Protein AF-A0A5T5J2C7-F1 (afdb_monomer_lite)

Organism: Salmonella enterica (NCBI:txid28901)

Secondary structure (DSSP, 8-state):
--------------STTTTTSTTSSEEE-TTS-EEE-SSSS-EE-EEEE-SSEEEEEEEEEEEEEETTEEEEEEEEEEEEEETTS-EEEEEEE--HHHHHHHHHHHHT----

Sequence (112 aa):
MSKNHINVFSYLYVCTDAATNKNSFFTKNDDGEWEAVTDGVPVLADVNITPKFIGMSAIVSCRYKDDAGYHIDQCFQAVIVLSTNIMFVFIGRGDSSLFNNYKEIYRSFKVK

Foldseek 3Di:
DDDPPPPPPPDPPFQPPQPPDPPQQWDADPVRFIWGDEPADTDGWDWDDDLFKTKTKDWDWYWDADPVGIDIFIKIWMWIAGPVRDIDIDIDTDDPVVVVVVVVVRVVDDDD

Radius of gyration: 15.42 Å; chains: 1; bounding box: 40×47×42 Å

Structure (mmCIF, N/CA/C/O backbone):
data_AF-A0A5T5J2C7-F1
#
_entry.id   AF-A0A5T5J2C7-F1
#
loop_
_atom_site.group_PDB
_atom_site.id
_atom_site.type_symbol
_atom_site.label_atom_id
_atom_site.label_alt_id
_atom_site.label_comp_id
_atom_site.label_asym_id
_atom_site.label_entity_id
_atom_site.label_seq_id
_atom_site.pdbx_PDB_ins_code
_atom_site.Cartn_x
_atom_site.Cartn_y
_atom_site.Cartn_z
_atom_site.occupancy
_atom_site.B_iso_or_equiv
_atom_site.auth_seq_id
_atom_site.auth_comp_id
_atom_site.auth_asym_id
_atom_site.auth_atom_id
_atom_site.pdbx_PDB_model_num
ATOM 1 N N . MET A 1 1 ? -27.277 28.602 2.153 1.00 32.78 1 MET A N 1
ATOM 2 C CA . MET A 1 1 ? -26.798 28.070 0.859 1.00 32.78 1 MET A CA 1
ATOM 3 C C . MET A 1 1 ? -25.818 26.944 1.145 1.00 32.78 1 MET A C 1
ATOM 5 O O . MET A 1 1 ? -24.794 27.193 1.767 1.00 32.78 1 MET A O 1
ATOM 9 N N . SER A 1 2 ? -26.193 25.712 0.799 1.00 32.81 2 SER A N 1
ATOM 10 C CA . SER A 1 2 ? -25.367 24.509 0.965 1.00 32.81 2 SER A CA 1
ATOM 11 C C . SER A 1 2 ? -24.075 24.657 0.158 1.00 32.81 2 SER A C 1
ATOM 13 O O . SER A 1 2 ? -24.135 24.831 -1.059 1.00 32.81 2 SER A O 1
ATOM 15 N N . LYS A 1 3 ? -22.914 24.630 0.823 1.00 35.72 3 LYS A N 1
ATOM 16 C CA . LYS A 1 3 ? -21.621 24.516 0.142 1.00 35.72 3 LYS A CA 1
ATOM 17 C C . LYS A 1 3 ? -21.532 23.092 -0.396 1.00 35.72 3 LYS A C 1
ATOM 19 O O . LYS A 1 3 ? -21.230 22.168 0.352 1.00 35.72 3 LYS A O 1
ATOM 24 N N . ASN A 1 4 ? -21.821 22.922 -1.684 1.00 32.81 4 ASN A N 1
ATOM 25 C CA . ASN A 1 4 ? -21.492 21.695 -2.393 1.00 32.81 4 ASN A CA 1
ATOM 26 C C . ASN A 1 4 ? -19.973 21.523 -2.327 1.00 32.81 4 ASN A C 1
ATOM 28 O O . ASN A 1 4 ? -19.228 22.191 -3.042 1.00 32.81 4 ASN A O 1
ATOM 32 N N . HIS A 1 5 ? -19.521 20.662 -1.419 1.00 31.77 5 HIS A N 1
ATOM 33 C CA . HIS A 1 5 ? -18.150 20.186 -1.384 1.00 31.77 5 HIS A CA 1
ATOM 34 C C . HIS A 1 5 ? -17.939 19.342 -2.638 1.00 31.77 5 HIS A C 1
ATOM 36 O O . HIS A 1 5 ? -18.282 18.162 -2.682 1.00 31.77 5 HIS A O 1
ATOM 42 N N . ILE A 1 6 ? -17.432 19.982 -3.690 1.00 30.91 6 ILE A N 1
ATOM 43 C CA . ILE A 1 6 ? -16.936 19.295 -4.875 1.00 30.91 6 ILE A CA 1
ATOM 44 C C . ILE A 1 6 ? -15.691 18.541 -4.408 1.00 30.91 6 ILE A C 1
ATOM 46 O O . ILE A 1 6 ? -14.610 19.116 -4.298 1.00 30.91 6 ILE A O 1
ATOM 50 N N . ASN A 1 7 ? -15.863 17.266 -4.058 1.00 33.44 7 ASN A N 1
ATOM 51 C CA . ASN A 1 7 ? -14.744 16.353 -3.886 1.00 33.44 7 ASN A CA 1
ATOM 52 C C . ASN A 1 7 ? -14.105 16.177 -5.262 1.00 33.44 7 ASN A C 1
ATOM 54 O O . ASN A 1 7 ? -14.590 15.418 -6.101 1.00 33.44 7 ASN A O 1
ATOM 58 N N . VAL A 1 8 ? -13.041 16.935 -5.506 1.00 29.91 8 VAL A N 1
ATOM 59 C CA . VAL A 1 8 ? -12.174 16.749 -6.664 1.00 29.91 8 VAL A CA 1
ATOM 60 C C . VAL A 1 8 ? -11.376 15.476 -6.397 1.00 29.91 8 VAL A C 1
ATOM 62 O O . VAL A 1 8 ? -10.328 15.504 -5.760 1.00 29.91 8 VAL A O 1
ATOM 65 N N . PHE A 1 9 ? -11.913 14.336 -6.828 1.00 35.00 9 PHE A N 1
ATOM 66 C CA . PHE A 1 9 ? -11.154 13.096 -6.911 1.00 35.00 9 PHE A CA 1
ATOM 67 C C . PHE A 1 9 ? -10.210 13.217 -8.109 1.00 35.00 9 PHE A C 1
ATOM 69 O O . PHE A 1 9 ? -10.595 12.984 -9.253 1.00 35.00 9 PHE A O 1
ATOM 76 N N . SER A 1 10 ? -8.970 13.634 -7.865 1.00 28.97 10 SER A N 1
ATOM 77 C CA . SER A 1 10 ? -7.878 13.448 -8.814 1.00 28.97 10 SER A CA 1
ATOM 78 C C . SER A 1 10 ? -7.581 11.949 -8.887 1.00 28.97 10 SER A C 1
ATOM 80 O O . SER A 1 10 ? -6.891 11.391 -8.038 1.00 28.97 10 SER A O 1
ATOM 82 N N . TYR A 1 11 ? -8.168 11.280 -9.879 1.00 32.97 11 TYR A N 1
ATOM 83 C CA . TYR A 1 11 ? -7.879 9.888 -10.203 1.00 32.97 11 TYR A CA 1
ATOM 84 C C . TYR A 1 11 ? -6.389 9.744 -10.534 1.00 32.97 11 TYR A C 1
ATOM 86 O O . TYR A 1 11 ? -5.965 10.045 -11.650 1.00 32.97 11 TYR A O 1
ATOM 94 N N . LEU A 1 12 ? -5.583 9.259 -9.587 1.00 31.52 12 LEU A N 1
ATOM 95 C CA . LEU A 1 12 ? -4.336 8.601 -9.952 1.00 31.52 12 LEU A CA 1
ATOM 96 C C . LEU A 1 12 ? -4.723 7.243 -10.556 1.00 31.52 12 LEU A C 1
ATOM 98 O O . LEU A 1 12 ? -4.942 6.270 -9.841 1.00 31.52 12 LEU A O 1
ATOM 102 N N . TYR A 1 13 ? -4.868 7.201 -11.882 1.00 34.09 13 TYR A N 1
ATOM 103 C CA . TYR A 1 13 ? -4.969 5.972 -12.679 1.00 34.09 13 TYR A CA 1
ATOM 104 C C . TYR A 1 13 ? -3.629 5.227 -12.652 1.00 34.09 13 TYR A C 1
ATOM 106 O O . TYR A 1 13 ? -2.908 5.172 -13.645 1.00 34.09 13 TYR A O 1
ATOM 114 N N . VAL A 1 14 ? -3.234 4.696 -11.500 1.00 37.56 14 VAL A N 1
ATOM 115 C CA . VAL A 1 14 ? -2.036 3.866 -11.412 1.00 37.56 14 VAL A CA 1
ATOM 116 C C . VAL A 1 14 ? -2.398 2.586 -10.672 1.00 37.56 14 VAL A C 1
ATOM 118 O O . VAL A 1 14 ? -2.880 2.654 -9.545 1.00 37.56 14 VAL A O 1
ATOM 121 N N . CYS A 1 15 ? -2.169 1.452 -11.352 1.00 42.91 15 CYS A N 1
ATOM 122 C CA . CYS A 1 15 ? -2.492 0.052 -11.006 1.00 42.91 15 CYS A CA 1
ATOM 123 C C . CYS A 1 15 ? -3.796 -0.555 -11.587 1.00 42.91 15 CYS A C 1
ATOM 125 O O . CYS A 1 15 ? -4.251 -1.591 -11.107 1.00 42.91 15 CYS A O 1
ATOM 127 N N . THR A 1 16 ? -4.401 0.005 -12.637 1.00 40.72 16 THR A N 1
ATOM 128 C CA . THR A 1 16 ? -5.507 -0.655 -13.372 1.00 40.72 16 THR A CA 1
ATOM 129 C C . THR A 1 16 ? -4.944 -1.286 -14.648 1.00 40.72 16 THR A C 1
ATOM 131 O O . THR A 1 16 ? -4.644 -0.558 -15.585 1.00 40.72 16 THR A O 1
ATOM 134 N N . ASP A 1 17 ? -4.602 -2.577 -14.649 1.00 38.44 17 ASP A N 1
ATOM 135 C CA . ASP A 1 17 ? -5.562 -3.643 -14.991 1.00 38.44 17 ASP A CA 1
ATOM 136 C C . ASP A 1 17 ? -5.915 -4.650 -13.867 1.00 38.44 17 ASP A C 1
ATOM 138 O O . ASP A 1 17 ? -6.874 -5.406 -14.015 1.00 38.44 17 ASP A O 1
ATOM 142 N N . ALA A 1 18 ? -5.226 -4.649 -12.717 1.00 40.72 18 ALA A N 1
ATOM 143 C CA . ALA A 1 18 ? -5.459 -5.630 -11.634 1.00 40.72 18 ALA A CA 1
ATOM 144 C C . ALA A 1 18 ? -6.348 -5.123 -10.470 1.00 40.72 18 ALA A C 1
ATOM 146 O O . ALA A 1 18 ? -6.848 -5.908 -9.657 1.00 40.72 18 ALA A O 1
ATOM 147 N N . ALA A 1 19 ? -6.580 -3.809 -10.381 1.00 41.22 19 ALA A N 1
ATOM 148 C CA . ALA A 1 19 ? -7.280 -3.161 -9.264 1.00 41.22 19 ALA A CA 1
ATOM 149 C C . ALA A 1 19 ? -8.814 -3.045 -9.428 1.00 41.22 19 ALA A C 1
ATOM 151 O O . ALA A 1 19 ? -9.439 -2.143 -8.873 1.00 41.22 19 ALA A O 1
ATOM 152 N N . THR A 1 20 ? -9.456 -3.937 -10.188 1.00 41.84 20 THR A N 1
ATOM 153 C CA . THR A 1 20 ? -10.931 -3.971 -10.302 1.00 41.84 20 THR A CA 1
ATOM 154 C C . THR A 1 20 ? -11.615 -4.585 -9.077 1.00 41.84 20 THR A C 1
ATOM 156 O O . THR A 1 20 ? -12.823 -4.420 -8.906 1.00 41.84 20 THR A O 1
ATOM 159 N N . ASN A 1 21 ? -10.860 -5.230 -8.182 1.00 44.69 21 ASN A N 1
ATOM 160 C CA . ASN A 1 21 ? -11.376 -5.797 -6.943 1.00 44.69 21 ASN A CA 1
ATOM 161 C C . ASN A 1 21 ? -10.792 -5.067 -5.729 1.00 44.69 21 ASN A C 1
ATOM 163 O O . ASN A 1 21 ? -9.587 -5.017 -5.535 1.00 44.69 21 ASN A O 1
ATOM 167 N N . LYS A 1 22 ? -11.655 -4.560 -4.844 1.00 44.59 22 LYS A N 1
ATOM 168 C CA . LYS A 1 22 ? -11.269 -3.898 -3.577 1.00 44.59 22 LYS A CA 1
ATOM 169 C C . LYS A 1 22 ? -10.375 -4.761 -2.659 1.00 44.59 22 LYS A C 1
ATOM 171 O O . LYS A 1 22 ? -9.825 -4.239 -1.698 1.00 44.59 22 LYS A O 1
ATOM 176 N N . ASN A 1 23 ? -10.231 -6.049 -2.973 1.00 47.91 23 ASN A N 1
ATOM 177 C CA . ASN A 1 23 ? -9.459 -7.046 -2.238 1.00 47.91 23 ASN A CA 1
ATOM 178 C C . ASN A 1 23 ? -8.029 -7.274 -2.771 1.00 47.91 23 ASN A C 1
ATOM 180 O O . ASN A 1 23 ? -7.353 -8.140 -2.230 1.00 47.91 23 ASN A O 1
ATOM 184 N N . SER A 1 24 ? -7.561 -6.590 -3.826 1.00 61.75 24 SER A N 1
ATOM 185 C CA . SER A 1 24 ? -6.324 -7.002 -4.523 1.00 61.75 24 SER A CA 1
ATOM 186 C C . SER A 1 24 ? -5.044 -6.219 -4.197 1.00 61.75 24 SER A C 1
ATOM 188 O O . SER A 1 24 ? -4.006 -6.547 -4.757 1.00 61.75 24 SER A O 1
ATOM 190 N N . PHE A 1 25 ? -5.062 -5.235 -3.288 1.00 73.00 25 PHE A N 1
ATOM 191 C CA . PHE A 1 25 ? -3.833 -4.499 -2.921 1.00 73.00 25 PHE A CA 1
ATOM 192 C C . PHE A 1 25 ? -2.977 -5.221 -1.877 1.00 73.00 25 PHE A C 1
ATOM 194 O O . PHE A 1 25 ? -1.754 -5.203 -1.964 1.00 73.00 25 PHE A O 1
ATOM 201 N N . PHE A 1 26 ? -3.626 -5.852 -0.896 1.00 81.62 26 PHE A N 1
ATOM 202 C CA . PHE A 1 26 ? -2.967 -6.573 0.188 1.00 81.62 26 PHE A CA 1
ATOM 203 C C . PHE A 1 26 ? -3.629 -7.934 0.380 1.00 81.62 26 PHE A C 1
ATOM 205 O O . PHE A 1 26 ? -4.857 -8.033 0.372 1.00 81.62 26 PHE A O 1
ATOM 212 N N . THR A 1 27 ? -2.825 -8.969 0.593 1.00 86.19 27 THR A N 1
ATOM 213 C CA . THR A 1 27 ? -3.277 -10.335 0.886 1.00 86.19 27 THR A CA 1
ATOM 214 C C . THR A 1 27 ? -2.478 -10.914 2.044 1.00 86.19 27 THR A C 1
ATOM 216 O O . THR A 1 27 ? -1.390 -10.431 2.340 1.00 86.19 27 THR A O 1
ATOM 219 N N . LYS A 1 28 ? -3.008 -11.942 2.712 1.00 85.94 28 LYS A N 1
ATOM 220 C CA . LYS A 1 28 ? -2.212 -12.727 3.658 1.00 85.94 28 LYS A CA 1
ATOM 221 C C . LYS A 1 28 ? -1.420 -13.805 2.924 1.00 85.94 28 LYS A C 1
ATOM 223 O O . LYS A 1 28 ? -1.975 -14.424 2.015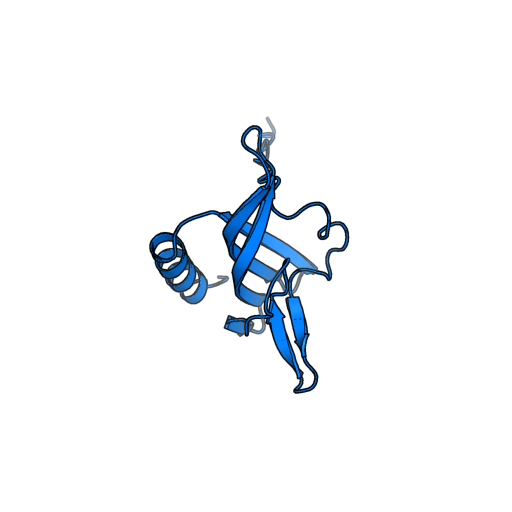 1.00 85.94 28 LYS A O 1
ATOM 228 N N . ASN A 1 29 ? -0.170 -14.016 3.320 1.00 87.25 29 ASN A N 1
ATOM 229 C CA . ASN A 1 29 ? 0.646 -15.145 2.878 1.00 87.25 29 ASN A CA 1
ATOM 230 C C . ASN A 1 29 ? 0.332 -16.418 3.692 1.00 87.25 29 ASN A C 1
ATOM 232 O O . ASN A 1 29 ? -0.540 -16.406 4.569 1.00 87.25 29 ASN A O 1
ATOM 236 N N . ASP A 1 30 ? 1.033 -17.515 3.393 1.00 91.44 30 ASP A N 1
ATOM 237 C CA . ASP A 1 30 ? 0.830 -18.822 4.042 1.00 91.44 30 ASP A CA 1
ATOM 238 C C . ASP A 1 30 ? 1.139 -18.797 5.552 1.00 91.44 30 ASP A C 1
ATOM 240 O O . ASP A 1 30 ? 0.554 -19.566 6.316 1.00 91.44 30 ASP A O 1
ATOM 244 N N . ASP A 1 31 ? 1.978 -17.857 5.995 1.00 91.50 31 ASP A N 1
ATOM 245 C CA . ASP A 1 31 ? 2.308 -17.618 7.404 1.00 91.50 31 ASP A CA 1
ATOM 246 C C . ASP A 1 31 ? 1.294 -16.687 8.106 1.00 91.50 31 ASP A C 1
ATOM 248 O O . ASP A 1 31 ? 1.366 -16.439 9.312 1.00 91.50 31 ASP A O 1
ATOM 252 N N . GLY A 1 32 ? 0.298 -16.184 7.369 1.00 87.38 32 GLY A N 1
ATOM 253 C CA . GLY A 1 32 ? -0.752 -15.301 7.874 1.00 87.38 32 GLY A CA 1
ATOM 254 C C . GLY A 1 32 ? -0.354 -13.825 7.993 1.00 87.38 32 GLY A C 1
ATOM 255 O O . GLY A 1 32 ? -1.148 -13.036 8.529 1.00 87.38 32 GLY A O 1
ATOM 256 N N . GLU A 1 33 ? 0.823 -13.446 7.492 1.00 88.25 33 GLU A N 1
ATOM 257 C CA . GLU A 1 33 ? 1.325 -12.070 7.436 1.00 88.25 33 GLU A CA 1
ATOM 258 C C . GLU A 1 33 ? 0.771 -11.330 6.215 1.00 88.25 33 GLU A C 1
ATOM 260 O O . GLU A 1 33 ? 0.485 -11.935 5.186 1.00 88.25 33 GLU A O 1
ATOM 265 N N . TRP A 1 34 ? 0.589 -10.011 6.321 1.00 88.69 34 TRP A N 1
ATOM 266 C CA . TRP A 1 34 ? 0.079 -9.206 5.209 1.00 88.69 34 TRP A CA 1
ATOM 267 C C . TRP A 1 34 ? 1.195 -8.821 4.240 1.00 88.69 34 TRP A C 1
ATOM 269 O O . TRP A 1 34 ? 2.209 -8.257 4.645 1.00 88.69 34 TRP A O 1
ATOM 279 N N . GLU A 1 35 ? 0.948 -9.021 2.952 1.00 88.44 35 GLU A N 1
ATOM 280 C CA . GLU A 1 35 ? 1.825 -8.644 1.849 1.00 88.44 35 GLU A CA 1
ATOM 281 C C . GLU A 1 35 ? 1.076 -7.781 0.841 1.00 88.44 35 GLU A C 1
ATOM 283 O O . GLU A 1 35 ? -0.102 -8.007 0.554 1.00 88.44 35 GLU A O 1
ATOM 288 N N . ALA A 1 36 ? 1.776 -6.800 0.281 1.00 86.06 36 ALA A N 1
ATOM 289 C CA . ALA A 1 36 ? 1.327 -6.100 -0.909 1.00 86.06 36 ALA A CA 1
ATOM 290 C C . ALA A 1 36 ? 1.809 -6.838 -2.156 1.00 86.06 36 ALA A C 1
ATOM 292 O O . ALA A 1 36 ? 2.984 -7.207 -2.254 1.00 86.06 36 ALA A O 1
ATOM 293 N N . VAL A 1 37 ? 0.909 -7.015 -3.123 1.00 72.69 37 VAL A N 1
ATOM 294 C CA . VAL A 1 37 ? 1.212 -7.700 -4.383 1.00 72.69 37 VAL A CA 1
ATOM 295 C C . VAL A 1 37 ? 0.807 -6.801 -5.538 1.00 72.69 37 VAL A C 1
ATOM 297 O O . VAL A 1 37 ? -0.363 -6.483 -5.726 1.00 72.69 37 VAL A O 1
ATOM 300 N N . THR A 1 38 ? 1.779 -6.368 -6.333 1.00 70.81 38 THR A N 1
ATOM 301 C CA . THR A 1 38 ? 1.536 -5.658 -7.593 1.00 70.81 38 THR A CA 1
ATOM 302 C C . THR A 1 38 ? 2.668 -5.976 -8.550 1.00 70.8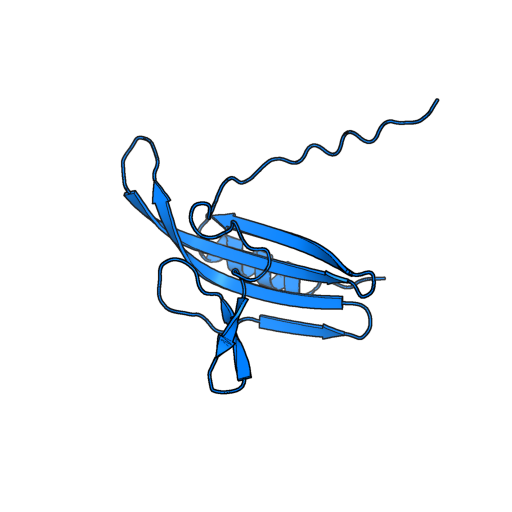1 38 THR A C 1
ATOM 304 O O . THR A 1 38 ? 3.819 -5.748 -8.206 1.00 70.81 38 TH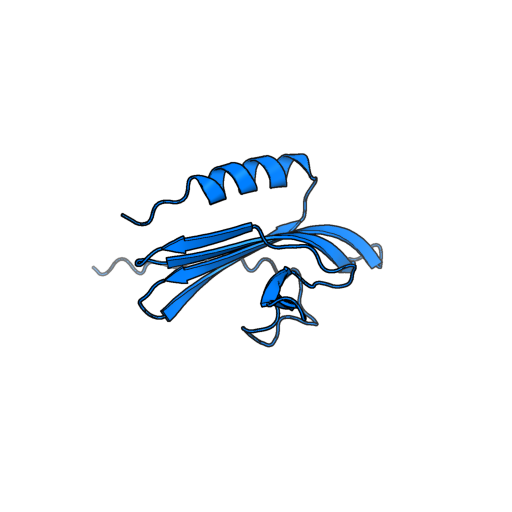R A O 1
ATOM 307 N N . ASP A 1 39 ? 2.324 -6.561 -9.703 1.00 65.62 39 ASP A N 1
ATOM 308 C CA . ASP A 1 39 ? 3.186 -6.848 -10.863 1.00 65.62 39 ASP A CA 1
ATOM 309 C C . ASP A 1 39 ? 4.684 -7.070 -10.558 1.00 65.62 39 ASP A C 1
ATOM 311 O O . ASP A 1 39 ? 5.559 -6.471 -11.189 1.00 65.62 39 ASP A O 1
ATOM 315 N N . GLY A 1 40 ? 4.992 -7.936 -9.585 1.00 66.62 40 GLY A N 1
ATOM 316 C CA . GLY A 1 40 ? 6.340 -8.090 -9.045 1.00 66.62 40 GLY A CA 1
ATOM 317 C C . GLY A 1 40 ? 6.420 -9.038 -7.847 1.00 66.62 40 GLY A C 1
ATOM 318 O O . GLY A 1 40 ? 5.523 -9.845 -7.610 1.00 66.62 40 GLY A O 1
ATOM 319 N N . VAL A 1 41 ? 7.528 -8.952 -7.106 1.00 78.50 41 VAL A N 1
ATOM 320 C CA . VAL A 1 41 ? 7.764 -9.747 -5.890 1.00 78.50 41 VAL A CA 1
ATOM 321 C C . VAL A 1 41 ? 6.884 -9.204 -4.755 1.00 78.50 41 VAL A C 1
ATOM 323 O O . VAL A 1 41 ? 6.928 -7.994 -4.519 1.00 78.50 41 VAL A O 1
ATOM 326 N N . PRO A 1 42 ? 6.103 -10.053 -4.057 1.00 83.12 42 PRO A N 1
ATOM 327 C CA . PRO A 1 42 ? 5.357 -9.649 -2.868 1.00 83.12 42 PRO A CA 1
ATOM 328 C C . PRO A 1 42 ? 6.261 -9.010 -1.814 1.00 83.12 42 PRO A C 1
ATOM 330 O O . PRO A 1 42 ? 7.399 -9.437 -1.612 1.00 83.12 42 PRO A O 1
ATOM 333 N N . VAL A 1 43 ? 5.759 -7.977 -1.140 1.00 87.56 43 VAL A N 1
ATOM 334 C CA . VAL A 1 43 ? 6.499 -7.273 -0.085 1.00 87.56 43 VAL A CA 1
ATOM 335 C C . VAL A 1 43 ? 5.664 -7.246 1.184 1.00 87.56 43 VAL A C 1
ATOM 337 O O . VAL A 1 43 ? 4.496 -6.858 1.142 1.00 87.56 43 VAL A O 1
ATOM 340 N N . LEU A 1 44 ? 6.278 -7.600 2.317 1.00 89.31 44 LEU A N 1
ATOM 341 C CA . LEU A 1 44 ? 5.649 -7.501 3.634 1.00 8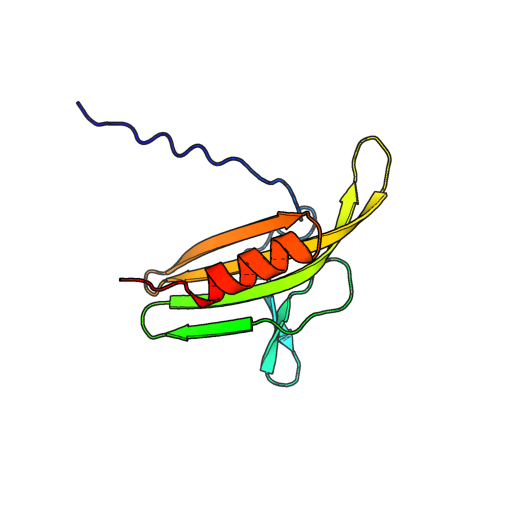9.31 44 LEU A CA 1
ATOM 342 C C . LEU A 1 44 ? 5.133 -6.081 3.890 1.00 89.31 44 LEU A C 1
ATOM 344 O O . LEU A 1 44 ? 5.854 -5.089 3.738 1.00 89.31 44 LEU A O 1
ATOM 348 N N . ALA A 1 45 ? 3.872 -5.996 4.295 1.00 88.75 45 ALA A N 1
ATOM 349 C CA . ALA A 1 45 ? 3.214 -4.743 4.603 1.00 88.75 45 ALA A CA 1
ATOM 350 C C . ALA A 1 45 ? 3.565 -4.265 6.020 1.00 88.75 45 ALA A C 1
ATOM 352 O O . ALA A 1 45 ? 3.655 -5.043 6.967 1.00 88.75 45 ALA A O 1
ATOM 353 N N . ASP A 1 46 ? 3.696 -2.951 6.182 1.00 87.06 46 ASP A N 1
ATOM 354 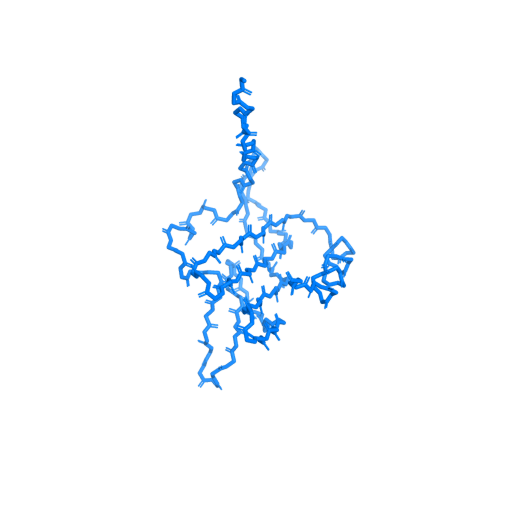C CA . ASP A 1 46 ? 3.669 -2.297 7.489 1.00 87.06 46 ASP A CA 1
ATOM 355 C C . ASP A 1 46 ? 2.201 -2.172 7.924 1.00 87.06 46 ASP A C 1
ATOM 357 O O . ASP A 1 46 ? 1.401 -1.505 7.254 1.00 87.06 46 ASP A O 1
ATOM 361 N N . VAL A 1 47 ? 1.842 -2.867 9.006 1.00 87.06 47 VAL A N 1
ATOM 362 C CA . VAL A 1 47 ? 0.462 -3.010 9.479 1.00 87.06 47 VAL A CA 1
ATOM 363 C C . VAL A 1 47 ? 0.283 -2.312 10.824 1.00 87.06 47 VAL A C 1
ATOM 365 O O . VAL A 1 47 ? 0.996 -2.586 11.787 1.00 87.06 47 VAL A O 1
ATOM 368 N N . ASN A 1 48 ? -0.735 -1.458 10.916 1.00 85.50 48 ASN A N 1
ATOM 369 C CA . ASN A 1 48 ? -1.124 -0.769 12.141 1.00 85.50 48 ASN A CA 1
ATOM 370 C C . ASN A 1 48 ? -2.596 -1.052 12.458 1.00 85.50 48 ASN A C 1
ATOM 372 O O . ASN A 1 48 ? -3.495 -0.540 11.790 1.00 85.50 48 ASN A O 1
ATOM 376 N N . ILE A 1 49 ? -2.845 -1.877 13.475 1.00 85.44 49 ILE A N 1
ATOM 377 C CA . ILE A 1 49 ? -4.195 -2.254 13.904 1.00 85.44 49 ILE A CA 1
ATOM 378 C C . ILE A 1 49 ? -4.521 -1.538 15.208 1.00 85.44 49 ILE A C 1
ATOM 380 O O . ILE A 1 49 ? -3.843 -1.700 16.221 1.00 85.44 49 ILE A O 1
ATOM 384 N N . THR A 1 50 ? -5.617 -0.790 15.196 1.00 83.81 50 THR A N 1
ATOM 385 C CA . THR A 1 50 ? -6.182 -0.139 16.377 1.00 83.81 50 THR A CA 1
ATOM 386 C C . THR A 1 50 ? -7.690 -0.400 16.442 1.00 83.81 50 THR A C 1
ATOM 388 O O . THR A 1 50 ? -8.300 -0.735 15.427 1.00 83.81 50 THR A O 1
ATOM 391 N N . PRO A 1 51 ? -8.354 -0.165 17.590 1.00 83.31 51 PRO A N 1
ATOM 392 C CA . PRO A 1 51 ? -9.815 -0.251 17.667 1.00 83.31 51 PRO A CA 1
ATOM 393 C C . PRO A 1 51 ? -10.557 0.720 16.731 1.00 83.31 51 PRO A C 1
ATOM 395 O O . PRO A 1 51 ? -11.741 0.533 16.462 1.00 83.31 51 PRO A O 1
ATOM 398 N N . LYS A 1 52 ? -9.888 1.783 16.259 1.00 81.88 52 LYS A N 1
ATOM 399 C CA . LYS A 1 52 ? -10.488 2.815 15.401 1.00 81.88 52 LYS A CA 1
ATOM 400 C C . LYS A 1 52 ? -10.267 2.556 13.911 1.00 81.88 52 LYS A C 1
ATOM 402 O O . LYS A 1 52 ? -11.100 2.962 13.101 1.00 81.88 52 LYS A O 1
ATOM 407 N N . PHE A 1 53 ? -9.147 1.934 13.549 1.00 82.94 53 PHE A N 1
ATOM 408 C CA . PHE A 1 53 ? -8.781 1.691 12.158 1.00 82.94 53 PHE A CA 1
ATOM 409 C C . PHE A 1 53 ? -7.764 0.556 12.007 1.00 82.94 53 PHE A C 1
ATOM 411 O O . PHE A 1 53 ? -6.977 0.286 12.917 1.00 82.94 53 PHE A O 1
ATOM 418 N N . ILE A 1 54 ? -7.747 -0.037 10.817 1.00 84.75 54 ILE A N 1
ATOM 419 C CA . ILE A 1 54 ? -6.710 -0.940 10.321 1.00 84.75 54 ILE A CA 1
ATOM 420 C C . ILE A 1 54 ? -6.003 -0.229 9.179 1.00 84.75 54 ILE A C 1
ATOM 422 O O . ILE A 1 54 ? -6.631 0.170 8.202 1.00 84.75 54 ILE A O 1
ATOM 426 N N . GLY A 1 55 ? -4.699 -0.060 9.312 1.00 85.06 55 GLY A N 1
ATOM 427 C CA . GLY A 1 55 ? -3.849 0.506 8.290 1.00 85.06 55 GLY A CA 1
ATOM 428 C C . GLY A 1 55 ? -2.865 -0.525 7.744 1.00 85.06 55 GLY A C 1
ATOM 429 O O . GLY A 1 55 ? -2.235 -1.226 8.526 1.00 85.06 55 GLY A O 1
ATOM 430 N N . MET A 1 56 ? -2.666 -0.557 6.427 1.00 87.56 56 MET A N 1
ATOM 431 C CA . MET A 1 56 ? -1.594 -1.294 5.750 1.00 87.56 56 MET A CA 1
ATOM 432 C C . MET A 1 56 ? -0.851 -0.386 4.764 1.00 87.56 56 MET A C 1
ATOM 434 O O . MET A 1 56 ? -1.485 0.410 4.074 1.00 87.56 56 MET A O 1
ATOM 438 N N . SER A 1 57 ? 0.478 -0.487 4.687 1.00 88.19 57 SER A N 1
ATOM 439 C CA . SER A 1 57 ? 1.275 0.220 3.674 1.00 88.19 57 SER A CA 1
ATOM 440 C C . SER A 1 57 ? 2.481 -0.587 3.199 1.00 88.19 57 SER A C 1
ATOM 442 O O . SER A 1 57 ? 3.072 -1.330 3.978 1.00 88.19 57 SER A O 1
ATOM 444 N N . ALA A 1 58 ? 2.868 -0.431 1.935 1.00 87.00 58 ALA A N 1
ATOM 445 C CA . ALA A 1 58 ? 4.050 -1.064 1.362 1.00 87.00 58 ALA A CA 1
ATOM 446 C C . ALA A 1 58 ? 4.625 -0.246 0.197 1.00 87.00 58 ALA A C 1
ATOM 448 O O . ALA A 1 58 ? 3.923 0.538 -0.445 1.00 87.00 58 ALA A O 1
ATOM 449 N N . ILE A 1 59 ? 5.913 -0.463 -0.080 1.00 86.81 59 ILE A N 1
ATOM 450 C CA . ILE A 1 59 ? 6.575 -0.016 -1.309 1.00 86.81 59 ILE A CA 1
ATOM 451 C C . ILE A 1 59 ? 6.797 -1.266 -2.154 1.00 86.81 59 ILE A C 1
ATOM 453 O O . ILE A 1 59 ? 7.512 -2.173 -1.734 1.00 86.81 59 ILE A O 1
ATOM 457 N N . VAL A 1 60 ? 6.174 -1.310 -3.323 1.00 82.25 60 VAL A N 1
ATOM 458 C CA . VAL A 1 60 ? 6.196 -2.446 -4.250 1.00 82.25 60 VAL A CA 1
ATOM 459 C C . VAL A 1 60 ? 6.774 -2.018 -5.590 1.00 82.25 60 VAL A C 1
ATOM 461 O O . VAL A 1 60 ? 6.824 -0.829 -5.906 1.00 82.25 60 VAL A O 1
ATOM 464 N N . SER A 1 61 ? 7.209 -2.979 -6.399 1.00 80.69 61 SER A N 1
ATOM 465 C CA . SER A 1 61 ? 7.439 -2.694 -7.814 1.00 80.69 61 SER A CA 1
ATOM 466 C C . SER A 1 61 ? 6.095 -2.567 -8.529 1.00 80.69 61 SER A C 1
ATOM 468 O O . SER A 1 61 ? 5.118 -3.201 -8.142 1.00 80.69 61 SER A O 1
ATOM 470 N N . CYS A 1 62 ? 6.022 -1.731 -9.554 1.00 77.94 62 CYS A N 1
ATOM 471 C CA . CYS A 1 62 ? 4.837 -1.619 -10.382 1.00 77.94 62 CYS A CA 1
ATOM 472 C C . CYS A 1 62 ? 5.214 -1.431 -11.842 1.00 77.94 62 CYS A C 1
ATOM 474 O O . CYS A 1 62 ? 6.149 -0.700 -12.184 1.00 77.94 62 CYS A O 1
ATOM 476 N N . ARG A 1 63 ? 4.448 -2.088 -12.713 1.00 79.25 63 ARG A N 1
ATOM 477 C CA . ARG A 1 63 ? 4.534 -1.890 -14.152 1.00 79.25 63 ARG A CA 1
ATOM 478 C C . ARG A 1 63 ? 3.498 -0.859 -14.580 1.00 79.25 63 ARG A C 1
ATOM 480 O O . ARG A 1 63 ? 2.347 -0.908 -14.155 1.00 79.25 63 ARG A O 1
ATOM 487 N N . TYR A 1 64 ? 3.893 0.061 -15.447 1.00 75.81 64 TYR A N 1
ATOM 488 C CA . TYR A 1 64 ? 2.963 0.979 -16.100 1.00 75.81 64 TYR A CA 1
ATOM 489 C C . TYR A 1 64 ? 3.325 1.152 -17.570 1.00 75.81 64 TYR A C 1
ATOM 491 O O . TYR A 1 64 ? 4.421 0.792 -18.001 1.00 75.81 64 TYR A O 1
ATOM 499 N N . LYS A 1 65 ? 2.378 1.673 -18.349 1.00 80.38 65 LYS A N 1
ATOM 500 C CA . LYS A 1 65 ? 2.569 1.986 -19.762 1.00 80.38 65 LYS A CA 1
ATOM 501 C C . LYS A 1 65 ? 2.238 3.451 -20.003 1.00 80.38 65 LYS A C 1
ATOM 503 O O . LYS A 1 65 ? 1.200 3.918 -19.542 1.00 80.38 65 LYS A O 1
ATOM 508 N N . ASP A 1 66 ? 3.099 4.141 -20.730 1.00 80.69 66 ASP A N 1
ATOM 509 C CA . ASP A 1 66 ? 2.847 5.481 -21.257 1.00 80.69 66 ASP A CA 1
ATOM 510 C C . ASP A 1 66 ? 3.179 5.535 -22.759 1.00 80.69 66 ASP A C 1
ATOM 512 O O . ASP A 1 66 ? 3.403 4.497 -23.394 1.00 80.69 66 ASP A O 1
ATOM 516 N N . ASP A 1 67 ? 3.188 6.738 -23.338 1.00 89.81 67 ASP A N 1
ATOM 517 C CA . ASP A 1 67 ? 3.473 6.956 -24.761 1.00 89.81 67 ASP A CA 1
ATOM 518 C C . ASP A 1 67 ? 4.888 6.501 -25.176 1.00 89.81 67 ASP A C 1
ATOM 520 O O . ASP A 1 67 ? 5.131 6.252 -26.357 1.00 89.81 67 ASP A O 1
ATOM 524 N N . ALA A 1 68 ? 5.819 6.348 -24.225 1.00 86.88 68 ALA A N 1
ATOM 525 C CA . ALA A 1 68 ? 7.180 5.867 -24.462 1.00 86.88 68 ALA A CA 1
ATOM 526 C C . ALA A 1 68 ? 7.324 4.339 -24.322 1.00 86.88 68 ALA A C 1
ATOM 528 O O . ALA A 1 68 ? 8.372 3.791 -24.671 1.00 86.88 68 ALA A O 1
ATOM 529 N N . GLY A 1 69 ? 6.291 3.633 -23.849 1.00 83.88 69 GLY A N 1
ATOM 530 C CA . GLY A 1 69 ? 6.269 2.173 -23.756 1.00 83.88 69 GLY A CA 1
ATOM 531 C C . GLY A 1 69 ? 5.988 1.645 -22.352 1.00 83.88 69 GLY A C 1
ATOM 532 O O . GLY A 1 69 ? 5.316 2.289 -21.551 1.00 83.88 69 GLY A O 1
ATOM 533 N N . TYR A 1 70 ? 6.438 0.415 -22.084 1.00 83.19 70 TYR A N 1
ATOM 534 C CA . TYR A 1 70 ? 6.299 -0.228 -20.775 1.00 83.19 70 TYR A CA 1
ATOM 535 C C . TYR A 1 70 ? 7.482 0.108 -19.871 1.00 83.19 70 TYR A C 1
ATOM 537 O O . TYR A 1 70 ? 8.632 -0.044 -20.277 1.00 83.19 70 TYR A O 1
ATOM 545 N N . HIS A 1 71 ? 7.180 0.441 -18.619 1.00 80.25 71 HIS A N 1
ATOM 546 C CA . HIS A 1 71 ? 8.154 0.809 -17.597 1.00 80.25 71 HIS A CA 1
ATOM 547 C C . HIS A 1 71 ? 7.935 0.005 -16.323 1.00 80.25 71 HIS A C 1
ATOM 549 O O . HIS A 1 71 ? 6.822 -0.442 -16.038 1.00 80.25 71 HIS A O 1
ATOM 555 N N . ILE A 1 72 ? 9.008 -0.160 -15.556 1.00 79.06 72 ILE A N 1
ATOM 556 C CA . ILE A 1 72 ? 8.990 -0.739 -14.214 1.00 79.06 72 ILE A CA 1
ATOM 557 C C . ILE A 1 72 ? 9.560 0.312 -13.271 1.00 79.06 72 ILE A C 1
ATOM 559 O O . ILE A 1 72 ? 10.642 0.837 -13.522 1.00 79.06 72 ILE A O 1
ATOM 563 N N . ASP A 1 73 ? 8.834 0.606 -12.200 1.00 81.06 73 ASP A N 1
ATOM 564 C CA . ASP A 1 73 ? 9.233 1.587 -11.191 1.00 81.06 73 ASP A CA 1
ATOM 565 C C . ASP A 1 73 ? 8.784 1.124 -9.798 1.00 81.06 73 ASP A C 1
ATOM 567 O O . ASP A 1 73 ? 8.273 0.010 -9.631 1.00 81.06 73 ASP A O 1
ATOM 571 N N . GLN A 1 74 ? 9.001 1.959 -8.787 1.00 82.25 74 GLN A N 1
ATOM 572 C CA . GLN A 1 74 ? 8.466 1.778 -7.450 1.00 82.25 74 GLN A CA 1
ATOM 573 C C . GLN A 1 74 ? 7.116 2.484 -7.306 1.00 82.25 74 GLN A C 1
ATOM 575 O O . GLN A 1 74 ? 6.909 3.624 -7.731 1.00 82.25 74 GLN A O 1
ATOM 580 N N . CYS A 1 75 ? 6.197 1.795 -6.641 1.00 81.38 75 CYS A N 1
ATOM 581 C CA . CYS A 1 75 ? 4.919 2.327 -6.223 1.00 81.38 75 CYS A CA 1
ATOM 582 C C . CYS A 1 75 ? 4.774 2.222 -4.711 1.00 81.38 75 CYS A C 1
ATOM 584 O O . CYS A 1 75 ? 5.083 1.199 -4.102 1.00 81.38 75 CYS A O 1
ATOM 586 N N . PHE A 1 76 ? 4.218 3.264 -4.113 1.00 85.00 76 PHE A N 1
ATOM 587 C CA . PHE A 1 76 ? 3.691 3.211 -2.763 1.00 85.00 76 PHE A CA 1
ATOM 588 C C . PHE A 1 76 ? 2.218 2.839 -2.807 1.00 85.00 76 PHE A C 1
ATOM 590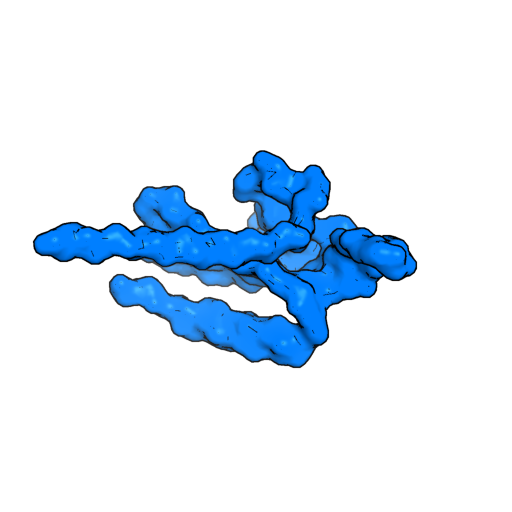 O O . PHE A 1 76 ? 1.461 3.393 -3.606 1.00 85.00 76 PHE A O 1
ATOM 597 N N . GLN A 1 77 ? 1.820 1.929 -1.927 1.00 83.00 77 GLN A N 1
ATOM 598 C CA . GLN A 1 77 ? 0.436 1.531 -1.717 1.00 83.00 77 GLN A CA 1
ATOM 599 C C . GLN A 1 77 ? 0.117 1.625 -0.234 1.00 83.00 77 GLN A C 1
ATOM 601 O O . GLN A 1 77 ? 0.853 1.094 0.596 1.00 83.00 77 GLN A O 1
ATOM 606 N N . ALA A 1 78 ? -0.988 2.280 0.105 1.00 84.06 78 ALA A N 1
ATOM 607 C CA . ALA A 1 78 ? -1.505 2.321 1.460 1.00 84.06 78 ALA A CA 1
ATOM 608 C C . ALA A 1 78 ? -3.027 2.245 1.486 1.00 84.06 78 ALA A C 1
ATOM 610 O O . ALA A 1 78 ? -3.719 2.841 0.661 1.00 84.06 78 ALA A O 1
ATOM 611 N N . VAL A 1 79 ? -3.542 1.526 2.477 1.00 82.31 79 VAL A N 1
ATOM 612 C CA . VAL A 1 79 ? -4.968 1.354 2.730 1.00 82.31 79 VAL A CA 1
ATOM 613 C C . VAL A 1 79 ? -5.240 1.638 4.200 1.00 82.31 79 VAL A C 1
ATOM 615 O O . VAL A 1 79 ? -4.580 1.085 5.074 1.00 82.31 79 VAL A O 1
ATOM 618 N N . ILE A 1 80 ? -6.240 2.475 4.473 1.00 80.62 80 ILE A N 1
ATOM 619 C CA . ILE A 1 80 ? -6.759 2.732 5.819 1.00 80.62 80 ILE A CA 1
ATOM 620 C C . ILE A 1 80 ? -8.236 2.359 5.833 1.00 80.62 80 ILE A C 1
ATOM 622 O O . ILE A 1 80 ? -9.044 2.976 5.140 1.00 80.62 80 ILE A O 1
ATOM 626 N N . VAL A 1 81 ? -8.593 1.371 6.644 1.00 79.81 81 VAL A N 1
ATOM 627 C CA . VAL A 1 81 ? -9.967 0.919 6.871 1.00 79.81 81 VAL A CA 1
ATOM 628 C C . VAL A 1 81 ? -10.414 1.397 8.246 1.00 79.81 81 VAL A C 1
ATOM 630 O O . VAL A 1 81 ? -9.833 1.020 9.259 1.00 79.81 81 VAL A O 1
ATOM 633 N N . LEU A 1 82 ? -11.445 2.234 8.299 1.00 76.50 82 LEU A N 1
ATOM 634 C CA . LEU A 1 82 ? -12.072 2.672 9.544 1.00 76.50 82 LEU A CA 1
ATOM 635 C C . LEU A 1 82 ? -13.089 1.639 10.038 1.00 76.50 82 LEU A C 1
ATOM 637 O O . LEU A 1 82 ? -13.673 0.896 9.249 1.00 76.50 82 LEU A O 1
ATOM 641 N N . SER A 1 83 ? -13.383 1.659 11.340 1.00 74.00 83 SER A N 1
ATOM 642 C CA . SER A 1 83 ? -14.403 0.792 11.959 1.00 74.00 83 SER A CA 1
ATOM 643 C C . SER A 1 83 ? -15.817 0.969 11.385 1.00 74.00 83 SER A C 1
ATOM 645 O O . SER A 1 83 ? -16.654 0.080 11.503 1.00 74.00 83 SER A O 1
ATOM 647 N N . THR A 1 84 ? -16.085 2.095 10.723 1.00 74.62 84 THR A N 1
ATOM 648 C CA . THR A 1 84 ? -17.338 2.390 10.013 1.00 74.62 84 THR A CA 1
ATOM 649 C C . THR A 1 84 ? -17.414 1.768 8.614 1.00 74.62 84 THR A C 1
ATOM 651 O O . THR A 1 84 ? -18.295 2.130 7.837 1.00 74.62 84 THR A O 1
ATOM 654 N N . ASN A 1 85 ? -16.497 0.856 8.266 1.00 68.25 85 ASN A N 1
ATOM 655 C CA . ASN A 1 85 ? -16.330 0.276 6.927 1.00 68.25 85 ASN A CA 1
ATOM 656 C C . ASN A 1 85 ? -16.008 1.311 5.830 1.00 68.25 85 ASN A C 1
ATOM 658 O O . ASN A 1 85 ? -16.203 1.053 4.642 1.00 68.25 85 ASN A O 1
ATOM 662 N N . ILE A 1 86 ? -15.500 2.486 6.213 1.00 73.25 86 ILE A N 1
ATOM 663 C CA . ILE A 1 86 ? -14.960 3.473 5.273 1.00 73.25 86 ILE A CA 1
ATOM 664 C C . ILE A 1 86 ? -13.511 3.096 4.966 1.00 73.25 86 ILE A C 1
ATOM 666 O O . ILE A 1 86 ? -12.724 2.887 5.886 1.00 73.25 86 ILE A O 1
ATOM 670 N N . MET A 1 87 ? -13.154 3.046 3.683 1.00 74.31 87 MET A N 1
ATOM 671 C CA . MET A 1 87 ? -11.806 2.711 3.224 1.00 74.31 87 MET A CA 1
ATOM 672 C C . MET A 1 87 ? -11.196 3.866 2.431 1.00 74.31 87 MET A C 1
ATOM 674 O O . MET A 1 87 ? -11.802 4.358 1.480 1.00 74.31 87 MET A O 1
ATOM 678 N N . PHE A 1 88 ? -9.978 4.250 2.800 1.00 75.19 88 PHE A N 1
ATOM 679 C CA . PHE A 1 88 ? -9.129 5.168 2.050 1.00 75.19 88 PHE A CA 1
ATOM 680 C C . PHE A 1 88 ? -7.995 4.385 1.405 1.00 75.19 88 PHE A C 1
ATOM 682 O O . PHE A 1 88 ? -7.367 3.559 2.065 1.00 75.19 88 PHE A O 1
ATOM 689 N N . VAL A 1 89 ? -7.734 4.657 0.130 1.00 78.25 89 VAL A N 1
ATOM 690 C CA . VAL A 1 89 ? -6.664 4.022 -0.640 1.00 78.25 89 VAL A CA 1
ATOM 691 C C . VAL A 1 89 ? -5.776 5.117 -1.210 1.00 78.25 89 VAL A C 1
ATOM 693 O O . VAL A 1 89 ? -6.271 6.054 -1.836 1.00 78.25 89 VAL A O 1
ATOM 696 N N . PHE A 1 90 ? -4.473 4.995 -0.987 1.00 75.75 90 PHE A N 1
ATOM 697 C CA . PHE A 1 90 ? -3.452 5.894 -1.501 1.00 75.75 90 PHE A CA 1
ATOM 698 C C . PHE A 1 90 ? -2.466 5.079 -2.324 1.00 75.75 90 PHE A C 1
ATOM 700 O O . PHE A 1 90 ? -1.882 4.119 -1.827 1.00 75.75 90 PHE A O 1
ATOM 707 N N . ILE A 1 91 ? -2.289 5.465 -3.582 1.00 76.81 91 ILE A N 1
ATOM 708 C CA . ILE A 1 91 ? -1.334 4.837 -4.493 1.00 76.81 91 ILE A CA 1
ATOM 709 C C . ILE A 1 91 ? -0.533 5.954 -5.139 1.00 76.81 91 ILE A C 1
ATOM 711 O O . ILE A 1 91 ? -1.111 6.962 -5.542 1.00 76.81 91 ILE A O 1
ATOM 715 N N . GLY A 1 92 ? 0.783 5.798 -5.218 1.00 76.25 92 GLY A N 1
ATOM 716 C CA . GLY A 1 92 ? 1.670 6.788 -5.821 1.00 76.25 92 GLY A CA 1
ATOM 717 C C . GLY A 1 92 ? 2.865 6.144 -6.508 1.00 76.25 92 GLY A C 1
ATOM 718 O O . GLY A 1 92 ? 3.307 5.078 -6.096 1.00 76.25 92 GLY A O 1
ATOM 719 N N . ARG A 1 93 ? 3.389 6.811 -7.541 1.00 80.81 93 ARG A N 1
ATOM 720 C CA . ARG A 1 93 ? 4.674 6.500 -8.194 1.00 80.81 93 ARG A CA 1
ATOM 721 C C . ARG A 1 93 ? 5.701 7.543 -7.792 1.00 80.81 93 ARG A C 1
ATOM 723 O O . ARG A 1 93 ? 5.334 8.704 -7.605 1.00 80.81 93 ARG A O 1
ATOM 730 N N . GLY A 1 94 ? 6.957 7.145 -7.684 1.00 73.50 94 GLY A N 1
ATOM 731 C CA . GLY A 1 94 ? 8.031 8.035 -7.279 1.00 73.50 94 GLY A CA 1
ATOM 732 C C . GLY A 1 94 ? 9.259 7.271 -6.824 1.00 73.50 94 GLY A C 1
ATOM 733 O O . GLY A 1 94 ? 9.278 6.043 -6.792 1.00 73.50 94 GLY A O 1
ATOM 734 N N . ASP A 1 95 ? 10.289 8.022 -6.457 1.00 75.56 95 ASP A N 1
ATOM 735 C CA . ASP A 1 95 ? 11.503 7.442 -5.910 1.00 75.56 95 ASP A CA 1
ATOM 736 C C . ASP A 1 95 ? 11.325 6.977 -4.452 1.00 75.56 95 ASP A C 1
ATOM 738 O O . ASP A 1 95 ? 10.417 7.385 -3.716 1.00 75.56 95 ASP A O 1
ATOM 742 N N . SER A 1 96 ? 12.251 6.129 -4.010 1.00 69.50 96 SER A N 1
ATOM 743 C CA . SER A 1 96 ? 12.271 5.579 -2.653 1.00 69.50 96 SER A CA 1
ATOM 744 C C . SER A 1 96 ? 12.329 6.643 -1.549 1.00 69.50 96 SER A C 1
ATOM 746 O O . SER A 1 96 ? 11.837 6.401 -0.445 1.00 69.50 96 SER A O 1
ATOM 748 N N . SER A 1 97 ? 12.895 7.827 -1.815 1.00 76.81 97 SER A N 1
ATOM 749 C CA . SER A 1 97 ? 13.026 8.893 -0.817 1.00 76.81 97 SER A CA 1
ATOM 750 C C . SER A 1 97 ? 11.676 9.546 -0.508 1.00 76.81 97 SER A C 1
ATOM 752 O O . SER A 1 97 ? 11.344 9.748 0.664 1.00 76.81 97 SER A O 1
ATOM 754 N N . LEU A 1 98 ? 10.849 9.775 -1.535 1.00 73.38 98 LEU A N 1
ATOM 755 C CA . LEU A 1 98 ? 9.477 10.257 -1.380 1.00 73.38 98 LEU A CA 1
ATOM 756 C C . LEU A 1 98 ? 8.645 9.279 -0.542 1.00 73.38 98 LEU A C 1
ATOM 758 O O . LEU A 1 98 ? 7.893 9.688 0.346 1.00 73.38 98 LEU A O 1
ATOM 762 N N . PHE A 1 99 ? 8.803 7.982 -0.795 1.00 77.75 99 PHE A N 1
ATOM 763 C CA . PHE A 1 99 ? 8.037 6.950 -0.105 1.00 77.75 99 PHE A CA 1
ATOM 764 C C . PHE A 1 99 ? 8.468 6.730 1.339 1.00 77.75 99 PHE A C 1
ATOM 766 O O . PHE A 1 99 ? 7.612 6.487 2.187 1.00 77.75 99 PHE A O 1
ATOM 773 N N . ASN A 1 100 ? 9.752 6.887 1.655 1.00 76.12 100 ASN A N 1
ATOM 774 C CA . ASN A 1 100 ? 10.212 6.861 3.043 1.00 76.12 100 ASN A CA 1
ATOM 775 C C . ASN A 1 100 ? 9.588 8.001 3.861 1.00 76.12 100 ASN A C 1
ATOM 777 O O . ASN A 1 100 ? 9.093 7.761 4.961 1.00 76.12 100 ASN A O 1
ATOM 781 N N . ASN A 1 101 ? 9.506 9.213 3.300 1.00 78.75 101 ASN A N 1
ATOM 782 C CA . ASN A 1 101 ? 8.802 10.324 3.949 1.00 78.75 101 ASN A CA 1
ATOM 783 C C . ASN A 1 101 ? 7.314 10.008 4.155 1.00 78.75 101 ASN A C 1
ATOM 785 O O . ASN A 1 101 ? 6.760 10.253 5.228 1.00 78.75 101 ASN A O 1
ATOM 789 N N . TYR A 1 102 ? 6.666 9.418 3.147 1.00 74.06 102 TYR A N 1
ATOM 790 C CA . TYR A 1 102 ? 5.269 9.000 3.247 1.00 74.06 102 TYR A CA 1
ATOM 791 C C . TYR A 1 102 ? 5.050 7.919 4.305 1.00 74.06 102 TYR A C 1
ATOM 793 O O . TYR A 1 102 ? 4.059 7.967 5.029 1.00 74.06 102 TYR A O 1
ATOM 801 N N . LYS A 1 103 ? 5.982 6.971 4.432 1.00 74.75 103 LYS A N 1
ATOM 802 C CA . LYS A 1 103 ? 5.942 5.913 5.442 1.00 74.75 103 LYS A CA 1
ATOM 803 C C . LYS A 1 103 ? 5.993 6.486 6.857 1.00 74.75 103 LYS A C 1
ATOM 805 O O . LYS A 1 103 ? 5.232 6.050 7.716 1.00 74.75 103 LYS A O 1
ATOM 810 N N . GLU A 1 104 ? 6.819 7.500 7.091 1.00 78.75 104 GLU A N 1
ATOM 811 C CA . GLU A 1 104 ? 6.874 8.189 8.385 1.00 78.75 104 GLU A CA 1
ATOM 812 C C . GLU A 1 104 ? 5.582 8.967 8.679 1.00 78.75 104 GLU A C 1
ATOM 814 O O . GLU A 1 104 ? 5.026 8.860 9.775 1.00 78.75 104 GLU A O 1
ATOM 819 N N . ILE A 1 105 ? 5.026 9.669 7.683 1.00 75.19 105 ILE A N 1
ATOM 820 C CA . ILE A 1 105 ? 3.709 10.319 7.812 1.00 75.19 105 ILE A CA 1
ATOM 821 C C . ILE A 1 105 ? 2.632 9.280 8.138 1.00 75.19 105 ILE A C 1
ATOM 823 O O . ILE A 1 105 ? 1.828 9.478 9.050 1.00 75.19 105 ILE A O 1
ATOM 827 N N . TYR A 1 106 ? 2.638 8.154 7.434 1.00 72.81 106 TYR A N 1
ATOM 828 C CA . TYR A 1 106 ? 1.685 7.070 7.615 1.00 72.81 106 TYR A CA 1
ATOM 829 C C . TYR A 1 106 ? 1.762 6.454 9.018 1.00 72.81 106 TYR A C 1
ATOM 831 O O . TYR A 1 106 ? 0.744 6.298 9.690 1.00 72.81 106 TYR A O 1
ATOM 839 N N . ARG A 1 107 ? 2.974 6.192 9.516 1.00 73.12 107 ARG A N 1
ATOM 840 C CA . ARG A 1 107 ? 3.212 5.727 10.893 1.00 73.12 107 ARG A CA 1
ATOM 841 C C . ARG A 1 107 ? 2.763 6.738 11.942 1.00 73.12 107 ARG A C 1
ATOM 843 O O . ARG A 1 107 ? 2.343 6.352 13.031 1.00 73.12 107 ARG A O 1
ATOM 850 N N . SER A 1 108 ? 2.816 8.028 11.618 1.00 74.38 108 SER A N 1
ATOM 851 C CA . SER A 1 108 ? 2.335 9.094 12.499 1.00 74.38 108 SER A CA 1
ATOM 852 C C . SER A 1 108 ? 0.807 9.247 12.511 1.00 74.38 108 SER A C 1
ATOM 854 O O . SER A 1 108 ? 0.277 9.992 13.342 1.00 74.38 108 SER A O 1
ATOM 856 N N . PHE A 1 109 ? 0.086 8.560 11.613 1.00 69.31 109 PHE A N 1
ATOM 857 C CA . PHE A 1 109 ? -1.354 8.721 11.453 1.00 69.31 109 PHE A CA 1
ATOM 858 C C . PHE A 1 109 ? -2.105 8.323 12.729 1.00 69.31 109 PHE A C 1
ATOM 860 O O . PHE A 1 109 ? -2.006 7.204 13.234 1.00 69.31 109 PHE A O 1
ATOM 867 N N . LYS A 1 110 ? -2.890 9.266 13.258 1.00 66.06 110 LYS A N 1
ATOM 868 C CA . LYS A 1 110 ? -3.741 9.075 14.434 1.00 66.06 110 LYS A CA 1
ATOM 869 C C . LYS A 1 110 ? -5.154 9.521 14.098 1.00 66.06 110 LYS A C 1
ATOM 871 O O . LYS A 1 110 ? -5.388 10.702 13.850 1.00 66.06 110 LYS A O 1
ATOM 876 N N . VAL A 1 111 ? -6.103 8.591 14.154 1.00 59.75 111 VAL A N 1
ATOM 877 C CA . VAL A 1 111 ? -7.532 8.913 14.071 1.00 59.75 111 VAL A CA 1
ATOM 878 C C . VAL A 1 111 ? -7.980 9.439 15.439 1.00 59.75 111 VAL A C 1
ATOM 880 O O . VAL A 1 111 ? -8.048 8.683 16.419 1.00 59.75 111 VAL A O 1
ATOM 883 N N . LYS A 1 112 ? -8.214 10.753 15.524 1.00 55.41 112 LYS A N 1
ATOM 884 C CA . LYS A 1 112 ? -8.787 11.393 16.716 1.00 55.41 112 LYS A CA 1
ATOM 885 C C . LYS A 1 112 ? -10.278 11.109 16.789 1.00 55.41 112 LYS A C 1
ATOM 887 O O . LYS A 1 112 ? -10.974 11.410 15.803 1.00 55.41 112 LYS A O 1
#

pLDDT: mean 70.7, std 18.63, range [28.97, 91.5]